Protein AF-A0AAX4HLP5-F1 (afdb_monomer_lite)

pLDDT: mean 73.57, std 20.37, range [36.94, 96.56]

Radius of gyration: 25.07 Å; chains: 1; bounding box: 62×24×60 Å

Structure (mmCIF, N/CA/C/O backbone):
data_AF-A0AAX4HLP5-F1
#
_entry.id   AF-A0AAX4HLP5-F1
#
loop_
_atom_site.group_PDB
_atom_site.id
_atom_site.type_symbol
_atom_site.label_atom_id
_atom_site.label_alt_id
_atom_site.label_comp_id
_atom_site.label_asym_id
_atom_site.label_entity_id
_atom_site.label_seq_id
_atom_site.pdbx_PDB_ins_code
_atom_site.Cartn_x
_atom_site.Cartn_y
_atom_site.Cartn_z
_atom_site.occupancy
_atom_site.B_iso_or_equiv
_atom_site.auth_seq_id
_atom_site.auth_comp_id
_atom_site.auth_asym_id
_atom_site.auth_atom_id
_atom_site.pdbx_PDB_model_num
ATOM 1 N N . MET A 1 1 ? 47.806 -3.186 -47.913 1.00 49.56 1 MET A N 1
ATOM 2 C CA . MET A 1 1 ? 46.454 -3.135 -48.520 1.00 49.56 1 MET A CA 1
ATOM 3 C C . MET A 1 1 ? 45.524 -4.251 -48.019 1.00 49.56 1 MET A C 1
ATOM 5 O O . MET A 1 1 ? 44.437 -4.400 -48.553 1.00 49.56 1 MET A O 1
ATOM 9 N N . GLU A 1 2 ? 45.879 -5.000 -46.969 1.00 50.31 2 GLU A N 1
ATOM 10 C CA . GLU A 1 2 ? 45.082 -6.157 -46.516 1.00 50.31 2 GLU A CA 1
ATOM 11 C C . GLU A 1 2 ? 44.069 -5.802 -45.410 1.00 50.31 2 GLU A C 1
ATOM 13 O O . GLU A 1 2 ? 42.948 -6.306 -45.410 1.00 50.31 2 GLU A O 1
ATOM 18 N N . HIS A 1 3 ? 44.390 -4.841 -44.534 1.00 48.69 3 HIS A N 1
ATOM 19 C CA . HIS A 1 3 ? 43.479 -4.397 -43.468 1.00 48.69 3 HIS A CA 1
ATOM 20 C C . HIS A 1 3 ? 42.231 -3.662 -43.982 1.00 48.69 3 HIS A C 1
ATOM 22 O O . HIS A 1 3 ? 41.146 -3.840 -43.434 1.00 48.69 3 HIS A O 1
ATOM 28 N N . LEU A 1 4 ? 42.354 -2.887 -45.066 1.00 49.41 4 LEU A N 1
ATOM 29 C CA . LEU A 1 4 ? 41.233 -2.143 -45.657 1.00 49.41 4 LEU A CA 1
ATOM 30 C C . LEU A 1 4 ? 40.139 -3.096 -46.172 1.00 49.41 4 LEU A C 1
ATOM 32 O O . LEU A 1 4 ? 38.951 -2.876 -45.950 1.00 49.41 4 LEU A O 1
ATOM 36 N N . VAL A 1 5 ? 40.550 -4.199 -46.804 1.00 58.91 5 VAL A N 1
ATOM 37 C CA . VAL A 1 5 ? 39.640 -5.209 -47.364 1.00 58.91 5 VAL A CA 1
ATOM 38 C C . VAL A 1 5 ? 38.917 -5.977 -46.253 1.00 58.91 5 VAL A C 1
ATOM 40 O O . VAL A 1 5 ? 37.745 -6.325 -46.398 1.00 58.91 5 VAL A O 1
ATOM 43 N N . MET A 1 6 ? 39.587 -6.209 -45.122 1.00 58.66 6 MET A N 1
ATOM 44 C CA . MET A 1 6 ? 39.014 -6.919 -43.978 1.00 58.66 6 MET A CA 1
ATOM 45 C C . MET A 1 6 ? 37.969 -6.071 -43.228 1.00 58.66 6 MET A C 1
ATOM 47 O O . MET A 1 6 ? 36.924 -6.596 -42.848 1.00 58.66 6 MET A O 1
ATOM 51 N N . VAL A 1 7 ? 38.190 -4.754 -43.107 1.00 59.66 7 VAL A N 1
ATOM 52 C CA . VAL A 1 7 ? 37.214 -3.805 -42.530 1.00 59.66 7 VAL A CA 1
ATOM 53 C C . VAL A 1 7 ? 35.962 -3.685 -43.405 1.00 59.66 7 VAL A C 1
ATOM 55 O O . VAL A 1 7 ? 34.849 -3.715 -42.887 1.00 59.66 7 VAL A O 1
ATOM 58 N N . ILE A 1 8 ? 36.119 -3.622 -44.732 1.00 60.00 8 ILE A N 1
ATOM 59 C CA . ILE A 1 8 ? 34.989 -3.514 -45.673 1.00 60.00 8 ILE A CA 1
ATOM 60 C C . ILE A 1 8 ? 34.108 -4.772 -45.641 1.00 60.00 8 ILE A C 1
ATOM 62 O O . ILE A 1 8 ? 32.883 -4.660 -45.662 1.00 60.00 8 ILE A O 1
ATOM 66 N N . LYS A 1 9 ? 34.703 -5.969 -45.528 1.00 57.88 9 LYS A N 1
ATOM 67 C CA . LYS A 1 9 ? 33.939 -7.221 -45.387 1.00 57.88 9 LYS A CA 1
ATOM 68 C C . LYS A 1 9 ? 33.141 -7.266 -44.081 1.00 57.88 9 LYS A C 1
ATOM 70 O O . LYS A 1 9 ? 31.986 -7.678 -44.104 1.00 57.88 9 LYS A O 1
ATOM 75 N N . LEU A 1 10 ? 33.720 -6.801 -42.971 1.00 56.28 10 LEU A N 1
ATOM 76 C CA . LEU A 1 10 ? 33.013 -6.702 -41.689 1.00 56.28 10 LEU A CA 1
ATOM 77 C C . LEU A 1 10 ? 31.863 -5.683 -41.739 1.00 56.28 10 LEU A C 1
ATOM 79 O O . LEU A 1 10 ? 30.780 -5.976 -41.237 1.00 56.28 10 LEU A O 1
ATOM 83 N N . LEU A 1 11 ? 32.057 -4.531 -42.395 1.00 56.94 11 LEU A N 1
ATOM 84 C CA . LEU A 1 11 ? 31.005 -3.519 -42.558 1.00 56.94 11 LEU A CA 1
ATOM 85 C C . LEU A 1 11 ? 29.847 -4.012 -43.438 1.00 56.94 11 LEU A C 1
ATOM 87 O O . LEU A 1 11 ? 28.689 -3.751 -43.129 1.00 56.94 11 LEU A O 1
ATOM 91 N N . ALA A 1 12 ? 30.146 -4.745 -44.515 1.00 58.62 12 ALA A N 1
ATOM 92 C CA . ALA A 1 12 ? 29.131 -5.283 -45.419 1.00 58.62 12 ALA A CA 1
ATOM 93 C C . ALA A 1 12 ? 28.267 -6.367 -44.750 1.00 58.62 12 ALA A C 1
ATOM 95 O O . ALA A 1 12 ? 27.061 -6.419 -44.980 1.00 58.62 12 ALA A O 1
ATOM 96 N N . VAL A 1 13 ? 28.860 -7.190 -43.878 1.00 59.19 13 VAL A N 1
ATOM 97 C CA . VAL A 1 13 ? 28.120 -8.182 -43.079 1.00 59.19 13 VAL A CA 1
ATOM 98 C C . VAL A 1 13 ? 27.249 -7.499 -42.018 1.00 59.19 13 VAL A C 1
ATOM 100 O O . VAL A 1 13 ? 26.121 -7.932 -41.795 1.00 59.19 13 VAL A O 1
ATOM 103 N N . LEU A 1 14 ? 27.715 -6.395 -41.421 1.00 51.62 14 LEU A N 1
ATOM 104 C CA . LEU A 1 14 ? 26.918 -5.608 -40.474 1.00 51.62 14 LEU A CA 1
ATOM 105 C C . LEU A 1 14 ? 25.737 -4.895 -41.162 1.00 51.62 14 LEU A C 1
ATOM 107 O O . LEU A 1 14 ? 24.644 -4.855 -40.608 1.00 51.62 14 LEU A O 1
ATOM 111 N N . LEU A 1 15 ? 25.934 -4.383 -42.384 1.00 53.62 15 LEU A N 1
ATOM 112 C CA . LEU A 1 15 ? 24.897 -3.706 -43.178 1.00 53.62 1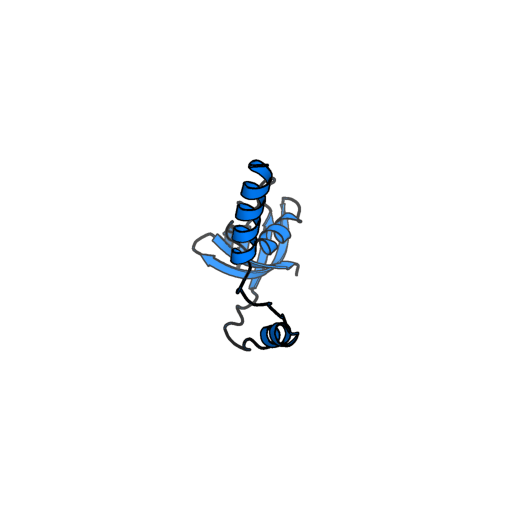5 LEU A CA 1
ATOM 113 C C . LEU A 1 15 ? 23.815 -4.664 -43.700 1.00 53.62 15 LEU A C 1
ATOM 115 O O . LEU A 1 15 ? 22.656 -4.271 -43.807 1.00 53.62 15 LEU A O 1
ATOM 119 N N . LEU A 1 16 ? 24.157 -5.928 -43.970 1.00 53.94 16 LEU A N 1
ATOM 120 C CA . LEU A 1 16 ? 23.186 -6.955 -44.368 1.00 53.94 16 LEU A CA 1
ATOM 121 C C . LEU A 1 16 ? 22.322 -7.461 -43.199 1.00 53.94 16 LEU A C 1
ATOM 123 O O . LEU A 1 16 ? 21.259 -8.025 -43.440 1.00 53.94 16 LEU A O 1
ATOM 127 N N . ALA A 1 17 ? 22.730 -7.225 -41.947 1.00 51.03 17 ALA A N 1
ATOM 128 C CA . ALA A 1 17 ? 21.953 -7.583 -40.757 1.00 51.03 17 ALA A CA 1
ATOM 129 C C . ALA A 1 17 ? 20.898 -6.528 -40.358 1.00 51.03 17 ALA A C 1
ATOM 131 O O . ALA A 1 17 ? 20.109 -6.774 -39.450 1.00 51.03 17 ALA A O 1
ATOM 132 N N . VAL A 1 18 ? 20.861 -5.366 -41.026 1.00 54.78 18 VAL A N 1
ATOM 133 C CA . VAL A 1 18 ? 19.887 -4.283 -40.759 1.00 54.78 18 VAL A CA 1
ATOM 134 C C . VAL A 1 18 ? 18.703 -4.300 -41.740 1.00 54.78 18 VAL A C 1
ATOM 136 O O . VAL A 1 18 ? 17.831 -3.434 -41.695 1.00 54.78 18 VAL A O 1
ATOM 139 N N . GLY A 1 19 ? 18.655 -5.286 -42.641 1.00 50.47 19 GLY A N 1
ATOM 140 C CA . GLY A 1 19 ? 17.555 -5.478 -43.580 1.00 50.47 19 GLY A CA 1
ATOM 141 C C . GLY A 1 19 ? 16.447 -6.352 -42.994 1.00 50.47 19 GLY A C 1
ATOM 142 O O . GLY A 1 19 ? 16.685 -7.507 -42.664 1.00 50.47 19 GLY A O 1
ATOM 143 N N . CYS A 1 20 ? 15.228 -5.810 -42.970 1.00 57.84 20 CYS A N 1
ATOM 144 C CA . CYS A 1 20 ? 13.962 -6.448 -42.581 1.00 57.84 20 CYS A CA 1
ATOM 145 C C . CYS A 1 20 ? 13.694 -6.580 -41.076 1.00 57.84 20 CYS A C 1
ATOM 147 O O . CYS A 1 20 ? 13.766 -7.650 -40.479 1.00 57.84 20 CYS A O 1
ATOM 149 N N . GLY A 1 21 ? 13.225 -5.478 -40.496 1.00 44.56 21 GLY A N 1
ATOM 150 C CA . GLY A 1 21 ? 12.543 -5.483 -39.209 1.00 44.56 21 GLY A CA 1
ATOM 151 C C . GLY A 1 21 ? 11.675 -4.248 -39.027 1.00 44.56 21 GLY A C 1
ATOM 152 O O . GLY A 1 21 ? 11.862 -3.541 -38.052 1.00 44.56 21 GLY A O 1
ATOM 153 N N . SER A 1 22 ? 10.788 -3.998 -39.996 1.00 46.31 22 SER A N 1
ATOM 154 C CA . SER A 1 22 ? 9.610 -3.121 -39.926 1.00 46.31 22 SER A CA 1
ATOM 155 C C . SER A 1 22 ? 9.841 -1.706 -39.388 1.00 46.31 22 SER A C 1
ATOM 157 O O . SER A 1 22 ? 9.983 -1.490 -38.187 1.00 46.31 22 SER A O 1
ATOM 159 N N . GLU A 1 23 ? 9.743 -0.706 -40.264 1.00 48.28 23 GLU A N 1
ATOM 160 C CA . GLU A 1 23 ? 9.427 0.654 -39.832 1.00 48.28 23 GLU A CA 1
ATOM 161 C C . GLU A 1 23 ? 8.141 0.594 -38.995 1.00 48.28 23 GLU A C 1
ATOM 163 O O . GLU A 1 23 ? 7.043 0.411 -39.524 1.00 48.28 23 GLU A O 1
ATOM 168 N N . ALA A 1 24 ? 8.265 0.696 -37.671 1.00 47.41 24 ALA A N 1
ATOM 169 C CA . ALA A 1 24 ? 7.131 0.910 -36.791 1.00 47.41 24 ALA A CA 1
ATOM 170 C C . ALA A 1 24 ? 6.671 2.353 -37.005 1.00 47.41 24 ALA A C 1
ATOM 172 O O . ALA A 1 24 ? 6.964 3.257 -36.224 1.00 47.41 24 ALA A O 1
ATOM 173 N N . ASN A 1 25 ? 5.969 2.565 -38.116 1.00 43.34 25 ASN A N 1
ATOM 174 C CA . ASN A 1 25 ? 5.109 3.708 -38.313 1.00 43.34 25 ASN A CA 1
ATOM 175 C C . ASN A 1 25 ? 4.019 3.599 -37.242 1.00 43.34 25 ASN A C 1
ATOM 177 O O . ASN A 1 25 ? 2.987 2.957 -37.441 1.00 43.34 25 ASN A O 1
ATOM 181 N N . LEU A 1 26 ? 4.288 4.169 -36.066 1.00 46.41 26 LEU A N 1
ATOM 182 C CA . LEU A 1 26 ? 3.284 4.459 -35.051 1.00 46.41 26 LEU A CA 1
ATOM 183 C C . LEU A 1 26 ? 2.380 5.554 -35.627 1.00 46.41 26 LEU A C 1
ATOM 185 O O . LEU A 1 26 ? 2.416 6.708 -35.210 1.00 46.41 26 LEU A O 1
ATOM 189 N N . SER A 1 27 ? 1.594 5.187 -36.642 1.00 44.81 27 SER A N 1
ATOM 190 C CA . SER A 1 27 ? 0.473 5.981 -37.110 1.00 44.81 27 SER A CA 1
ATOM 191 C C . SER A 1 27 ? -0.390 6.284 -35.893 1.00 44.81 27 SER A C 1
ATOM 193 O O . SER A 1 27 ? -0.662 5.390 -35.088 1.00 44.81 27 SER A O 1
ATOM 195 N N . ASN A 1 28 ? -0.823 7.541 -35.772 1.00 47.59 28 ASN A N 1
ATOM 196 C CA . ASN A 1 28 ? -1.685 8.054 -34.700 1.00 47.59 28 ASN A CA 1
ATOM 197 C C . ASN A 1 28 ? -2.856 7.121 -34.345 1.00 47.59 28 ASN A C 1
ATOM 199 O O . ASN A 1 28 ? -3.289 7.088 -33.201 1.00 47.59 28 ASN A O 1
ATOM 203 N N . SER A 1 29 ? -3.292 6.273 -35.273 1.00 47.62 29 SER A N 1
ATOM 204 C CA . SER A 1 29 ? -4.313 5.248 -35.073 1.00 47.62 29 SER A CA 1
ATOM 205 C C . SER A 1 29 ? -3.968 4.168 -34.028 1.00 47.62 29 SER A C 1
ATOM 207 O O . SER A 1 29 ? -4.884 3.633 -33.410 1.00 47.62 29 SER A O 1
ATOM 209 N N . ALA A 1 30 ? -2.689 3.848 -33.782 1.00 49.75 30 ALA A N 1
ATOM 210 C CA . ALA A 1 30 ? -2.283 2.905 -32.726 1.00 49.75 30 ALA A CA 1
ATOM 211 C C . ALA A 1 30 ? -2.344 3.543 -31.323 1.00 49.75 30 ALA A C 1
ATOM 213 O O . ALA A 1 30 ? -2.715 2.883 -30.351 1.00 49.75 30 ALA A O 1
ATOM 214 N N . LEU A 1 31 ? -2.057 4.847 -31.229 1.00 47.88 31 LEU A N 1
ATOM 215 C CA . LEU A 1 31 ? -2.286 5.640 -30.016 1.00 47.88 31 LEU A CA 1
ATOM 216 C C . LEU A 1 31 ? -3.790 5.863 -29.775 1.00 47.88 31 LEU A C 1
ATOM 218 O O . LEU A 1 31 ? -4.245 5.792 -28.636 1.00 47.88 31 LEU A O 1
ATOM 222 N N . GLU A 1 32 ? -4.585 6.029 -30.835 1.00 46.34 32 GLU A N 1
ATOM 223 C CA . GLU A 1 32 ? -6.046 6.159 -30.740 1.00 46.34 32 GLU A CA 1
ATOM 224 C C . GLU A 1 32 ? -6.760 4.826 -30.436 1.00 46.34 32 GLU A C 1
ATOM 226 O O . GLU A 1 32 ? -7.795 4.819 -29.772 1.00 46.34 32 GLU A O 1
ATOM 231 N N . GLN A 1 33 ? -6.214 3.671 -30.836 1.00 42.28 33 GLN A N 1
ATOM 232 C CA . GLN A 1 33 ? -6.770 2.360 -30.459 1.00 42.28 33 GLN A CA 1
ATOM 233 C C . GLN A 1 33 ? -6.454 1.957 -29.011 1.00 42.28 33 GLN A C 1
ATOM 235 O O . GLN A 1 33 ? -7.249 1.244 -28.396 1.00 42.28 33 GLN A O 1
ATOM 240 N N . SER A 1 34 ? -5.374 2.474 -28.414 1.00 46.84 34 SER A N 1
ATOM 241 C CA . SER A 1 34 ? -5.131 2.350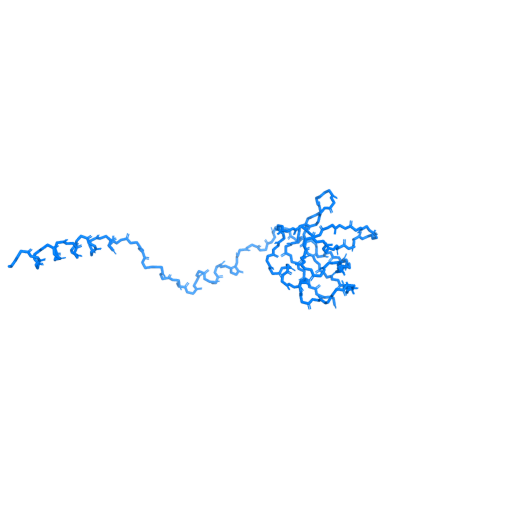 -26.969 1.00 46.84 34 SER A CA 1
ATOM 242 C C . SER A 1 34 ? -6.193 3.075 -26.131 1.00 46.84 34 SER A C 1
ATOM 244 O O . SER A 1 34 ? -6.392 2.701 -24.976 1.00 46.84 34 SER A O 1
ATOM 246 N N . SER A 1 35 ? -6.902 4.063 -26.689 1.00 42.56 35 SER A N 1
ATOM 247 C CA . SER A 1 35 ? -8.010 4.738 -26.000 1.00 42.56 35 SER A CA 1
ATOM 248 C C . SER A 1 35 ? -9.337 3.965 -26.087 1.00 42.56 35 SER A C 1
ATOM 250 O O . SER A 1 35 ? -10.324 4.390 -25.489 1.00 42.56 35 SER A O 1
ATOM 252 N N . LYS A 1 36 ? -9.384 2.858 -26.844 1.00 48.78 36 LYS A N 1
ATOM 253 C CA . LYS A 1 36 ? -10.582 2.029 -27.076 1.00 48.78 36 LYS A CA 1
ATOM 254 C C . LYS A 1 36 ? -10.374 0.555 -26.720 1.00 48.78 36 LYS A C 1
ATOM 256 O O . LYS A 1 36 ? -11.102 -0.313 -27.198 1.00 48.78 36 LYS A O 1
ATOM 261 N N . LEU A 1 37 ? -9.427 0.257 -25.832 1.00 49.75 37 LEU A N 1
ATOM 262 C CA . LEU A 1 37 ? -9.408 -1.020 -25.124 1.00 49.75 37 LEU A CA 1
ATOM 263 C C . LEU A 1 37 ? -10.433 -0.977 -23.988 1.00 49.75 37 LEU A C 1
ATOM 265 O O . LEU A 1 37 ? -10.121 -0.630 -22.857 1.00 49.75 37 LEU A O 1
ATOM 269 N N . SER A 1 38 ? -11.655 -1.352 -24.362 1.00 44.16 38 SER A N 1
ATOM 270 C CA . SER A 1 38 ? -12.699 -1.939 -23.522 1.00 44.16 38 SER A CA 1
ATOM 271 C C . SER A 1 38 ? -12.998 -1.220 -22.208 1.00 44.16 38 SER A C 1
ATOM 273 O O . SER A 1 38 ? -12.430 -1.511 -21.153 1.00 44.16 38 SER A O 1
ATOM 275 N N . ASP A 1 39 ? -14.045 -0.398 -22.260 1.00 50.28 39 ASP A N 1
ATOM 276 C CA . ASP A 1 39 ? -15.019 -0.385 -21.180 1.00 50.28 39 ASP A CA 1
ATOM 277 C C . ASP A 1 39 ? -15.269 -1.826 -20.704 1.00 50.28 39 ASP A C 1
ATOM 279 O O . ASP A 1 39 ? -15.687 -2.695 -21.471 1.00 50.28 39 ASP A O 1
ATOM 283 N N . ASN A 1 40 ? -15.037 -2.027 -19.407 1.00 48.00 40 ASN A N 1
ATOM 284 C CA . ASN A 1 40 ? -15.512 -3.142 -18.597 1.00 48.00 40 ASN A CA 1
ATOM 285 C C . ASN A 1 40 ? -14.630 -4.407 -18.494 1.00 48.00 40 ASN A C 1
ATOM 287 O O . ASN A 1 40 ? -14.976 -5.486 -18.969 1.00 48.00 40 ASN A O 1
ATOM 291 N N . SER A 1 41 ? -13.581 -4.337 -17.668 1.00 39.38 41 SER A N 1
ATOM 292 C CA . SER A 1 41 ? -13.262 -5.468 -16.783 1.00 39.38 41 SER A CA 1
ATOM 293 C C . SER A 1 41 ? -12.671 -4.984 -15.458 1.00 39.38 41 SER A C 1
ATOM 295 O O . SER A 1 41 ? -11.490 -4.653 -15.345 1.00 39.38 41 SER A O 1
ATOM 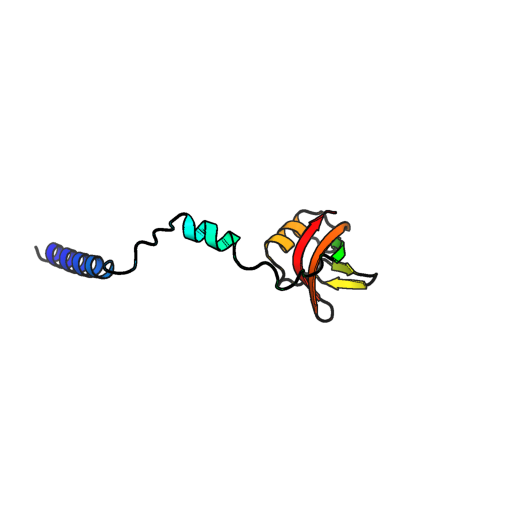297 N N . SER A 1 42 ? -13.528 -4.974 -14.438 1.00 36.94 42 SER A N 1
ATOM 298 C CA . SER A 1 42 ? -13.302 -4.518 -13.066 1.00 36.94 42 SER A CA 1
ATOM 299 C C . SER A 1 42 ? -13.126 -3.005 -12.925 1.00 36.94 42 SER A C 1
ATOM 301 O O . SER A 1 42 ? -12.029 -2.449 -12.996 1.00 36.94 42 SER A O 1
ATOM 303 N N . ILE A 1 43 ? -14.210 -2.334 -12.538 1.00 42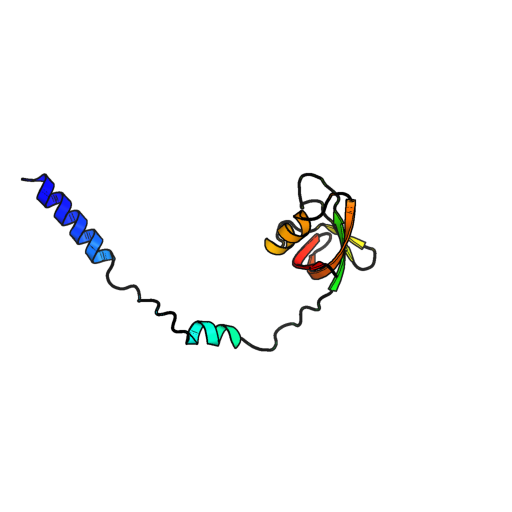.56 43 ILE A N 1
ATOM 304 C CA . ILE A 1 43 ? -14.071 -1.282 -11.533 1.00 42.56 43 ILE A CA 1
ATOM 305 C C . ILE A 1 43 ? -13.430 -1.989 -10.328 1.00 42.56 43 ILE A C 1
ATOM 307 O O . ILE A 1 43 ? -14.133 -2.542 -9.487 1.00 42.56 43 ILE A O 1
ATOM 311 N N . LYS A 1 44 ? -12.093 -2.097 -10.269 1.00 53.06 44 LYS A N 1
ATOM 312 C CA . LYS A 1 44 ? -11.439 -2.429 -9.001 1.00 53.06 44 LYS A CA 1
ATOM 313 C C . LYS A 1 44 ? -11.785 -1.244 -8.120 1.00 53.06 44 LYS A C 1
ATOM 315 O O . LYS A 1 44 ? -11.275 -0.150 -8.362 1.00 53.06 44 LYS A O 1
ATOM 320 N N . ALA A 1 45 ? -12.755 -1.445 -7.234 1.00 61.88 45 ALA A N 1
ATOM 321 C CA . ALA A 1 45 ? -13.316 -0.385 -6.425 1.00 61.88 45 ALA A CA 1
ATOM 322 C C . ALA A 1 45 ? -12.171 0.369 -5.750 1.00 61.88 45 ALA A C 1
ATOM 324 O O . ALA A 1 45 ? -11.290 -0.237 -5.137 1.00 61.88 45 ALA A O 1
ATOM 325 N N . THR A 1 46 ? -12.153 1.685 -5.934 1.00 81.81 46 THR A N 1
ATOM 326 C CA . THR A 1 46 ? -11.233 2.543 -5.200 1.00 81.81 46 THR A CA 1
ATOM 327 C C . THR A 1 46 ? -11.626 2.466 -3.731 1.00 81.81 46 THR A C 1
ATOM 329 O O . THR A 1 46 ? -12.730 2.864 -3.362 1.00 81.81 46 THR A O 1
ATOM 332 N N . SER A 1 47 ? -10.727 1.940 -2.910 1.00 91.12 47 SER A N 1
ATOM 333 C CA . SER A 1 47 ? -10.911 1.788 -1.470 1.00 91.12 47 SER A CA 1
ATOM 334 C C . SER A 1 47 ? -10.319 2.976 -0.720 1.00 91.12 47 SER A C 1
ATOM 336 O O . SER A 1 47 ? -9.487 3.720 -1.246 1.00 91.12 47 SER A O 1
ATOM 338 N N . ILE A 1 48 ? -10.752 3.155 0.526 1.00 92.62 48 ILE A N 1
ATOM 339 C CA . ILE A 1 48 ? -10.278 4.208 1.427 1.00 92.62 48 ILE A CA 1
ATOM 340 C C . ILE A 1 48 ? -9.474 3.570 2.556 1.00 92.62 48 ILE A C 1
ATOM 342 O O . ILE A 1 48 ? -9.851 2.521 3.076 1.00 92.62 48 ILE A O 1
ATOM 346 N N . GLY A 1 49 ? -8.370 4.207 2.932 1.00 94.62 49 GLY A N 1
ATOM 347 C CA . GLY A 1 49 ? -7.568 3.818 4.084 1.00 94.62 49 GLY A CA 1
ATOM 348 C C . GLY A 1 49 ? -6.689 4.963 4.564 1.00 94.62 49 GLY A C 1
ATOM 349 O O . GLY A 1 49 ? -6.726 6.062 4.007 1.00 94.62 49 GLY A O 1
ATOM 350 N N . THR A 1 50 ? -5.871 4.687 5.573 1.00 96.56 50 THR A N 1
ATOM 351 C CA . THR A 1 50 ? -4.887 5.641 6.097 1.00 96.56 50 THR A CA 1
ATOM 352 C C . THR A 1 50 ? -3.494 5.055 5.951 1.00 96.56 50 THR A C 1
ATOM 354 O O . THR A 1 50 ? -3.191 4.014 6.531 1.00 96.56 50 THR A O 1
ATOM 357 N N . LEU A 1 51 ? -2.639 5.706 5.165 1.00 94.94 51 LEU A N 1
ATOM 358 C CA . LEU A 1 51 ? -1.217 5.388 5.101 1.00 94.94 51 LEU A CA 1
ATOM 359 C C . LEU A 1 51 ? -0.560 5.827 6.410 1.00 94.94 51 LEU A C 1
ATOM 361 O O . LEU A 1 51 ? -0.692 6.982 6.801 1.00 94.94 51 LEU A O 1
ATOM 365 N N . VAL A 1 52 ? 0.181 4.927 7.044 1.00 94.25 52 VAL A N 1
ATOM 366 C CA . VAL A 1 52 ? 0.951 5.174 8.263 1.00 94.25 52 VAL A CA 1
ATOM 367 C C . VAL A 1 52 ? 2.426 4.936 7.952 1.00 94.25 52 VAL A C 1
ATOM 369 O O . VAL A 1 52 ? 2.853 3.798 7.738 1.00 94.25 52 VAL A O 1
ATOM 372 N N . ARG A 1 53 ? 3.213 6.017 7.918 1.00 91.12 53 ARG A N 1
ATOM 373 C CA . ARG A 1 53 ? 4.662 5.957 7.678 1.00 91.12 53 ARG A CA 1
ATOM 374 C C . ARG A 1 53 ? 5.387 5.569 8.961 1.00 91.12 53 ARG A C 1
ATOM 376 O O . ARG A 1 53 ? 5.377 6.341 9.918 1.00 91.12 53 ARG A O 1
ATOM 383 N N . GLN A 1 54 ? 6.030 4.404 8.995 1.00 82.06 54 GLN A N 1
ATOM 384 C CA . GLN A 1 54 ? 6.609 3.875 10.242 1.00 82.06 54 GLN A CA 1
ATOM 385 C C . GLN A 1 54 ? 8.139 3.826 10.276 1.00 82.06 54 GLN A C 1
ATOM 387 O O . GLN A 1 54 ? 8.691 3.762 11.372 1.00 82.06 54 GLN A O 1
ATOM 392 N N . ASN A 1 55 ? 8.849 3.865 9.137 1.00 68.31 55 ASN A N 1
ATOM 393 C CA . ASN A 1 55 ? 10.307 3.680 9.152 1.00 68.31 55 ASN A CA 1
ATOM 394 C C . ASN A 1 55 ? 11.085 4.593 8.185 1.00 68.31 55 ASN A C 1
ATOM 396 O O . ASN A 1 55 ? 10.736 4.739 7.014 1.00 68.31 55 ASN A O 1
ATOM 400 N N . GLY A 1 56 ? 12.167 5.182 8.707 1.00 55.25 56 GLY A N 1
ATOM 401 C CA . GLY A 1 56 ? 12.982 6.261 8.132 1.00 55.25 56 GLY A CA 1
ATOM 402 C C . GLY A 1 56 ? 13.748 5.973 6.870 1.00 55.25 56 GLY A C 1
ATOM 403 O O . GLY A 1 56 ? 14.157 6.905 6.185 1.00 55.25 56 GLY A O 1
ATOM 404 N N . THR A 1 57 ? 13.940 4.704 6.556 1.00 56.03 57 THR A N 1
ATOM 405 C CA . THR A 1 57 ? 14.895 4.310 5.522 1.00 56.03 57 THR A CA 1
ATOM 406 C C . THR A 1 57 ? 14.297 3.389 4.473 1.00 56.03 57 THR A C 1
ATOM 408 O O . THR A 1 57 ? 14.944 3.135 3.461 1.00 56.03 57 THR A O 1
ATOM 411 N N . SER A 1 58 ? 13.070 2.887 4.657 1.00 59.94 58 SER A N 1
ATOM 412 C CA . SER A 1 58 ? 12.466 1.994 3.672 1.00 59.94 58 SER A CA 1
ATOM 413 C C . SER A 1 58 ? 10.946 1.932 3.761 1.00 59.94 58 SER A C 1
ATOM 415 O O . SER A 1 58 ? 10.387 1.651 4.822 1.00 59.94 58 SER A O 1
ATOM 417 N N . VAL A 1 59 ? 10.307 2.054 2.594 1.00 64.50 59 VAL A N 1
ATOM 418 C CA . VAL A 1 59 ? 8.873 1.795 2.378 1.00 64.50 59 VAL A CA 1
ATOM 419 C C . VAL A 1 59 ? 8.434 0.379 2.777 1.00 64.50 59 VAL A C 1
ATOM 421 O O . VAL A 1 59 ? 7.249 0.131 2.965 1.00 64.50 59 VAL A O 1
ATOM 424 N N . LYS A 1 60 ? 9.390 -0.542 2.993 1.00 63.06 60 LYS A N 1
ATOM 425 C CA . LYS A 1 60 ? 9.191 -1.936 3.436 1.00 63.06 60 LYS A CA 1
ATOM 426 C C . LYS A 1 60 ? 8.362 -2.091 4.720 1.00 63.06 60 LYS A C 1
ATOM 428 O O . LYS A 1 60 ? 7.861 -3.179 4.991 1.00 63.06 60 LYS A O 1
ATOM 433 N N . TYR A 1 61 ? 8.266 -1.041 5.532 1.00 66.94 61 TYR A N 1
ATOM 434 C CA . TYR A 1 61 ? 7.577 -1.081 6.824 1.00 66.94 61 TYR A CA 1
ATOM 435 C C . TYR A 1 61 ? 6.391 -0.131 6.907 1.00 66.94 61 TYR A C 1
ATOM 437 O O . TYR A 1 61 ? 5.754 -0.065 7.956 1.00 66.94 61 TYR A O 1
ATOM 445 N N . ASP A 1 62 ? 6.098 0.602 5.835 1.00 86.62 62 ASP A N 1
ATOM 446 C CA . ASP A 1 62 ? 4.916 1.447 5.812 1.00 86.62 62 ASP A CA 1
ATOM 447 C C . ASP A 1 62 ? 3.669 0.571 5.832 1.00 86.62 62 ASP A C 1
ATOM 449 O O . ASP A 1 62 ? 3.647 -0.546 5.303 1.00 86.62 62 ASP A O 1
ATOM 453 N N . GLN A 1 63 ? 2.636 1.062 6.502 1.00 93.50 63 GLN A N 1
ATOM 454 C CA . GLN A 1 63 ? 1.408 0.316 6.715 1.00 93.50 63 GLN A CA 1
ATOM 455 C C . GLN A 1 63 ? 0.231 1.074 6.128 1.00 93.50 63 GLN A C 1
ATOM 457 O O . GLN A 1 63 ? 0.204 2.301 6.117 1.00 93.50 63 GLN A O 1
ATOM 462 N N . LEU A 1 64 ? -0.762 0.336 5.657 1.00 94.06 64 LEU A N 1
ATOM 463 C CA . LEU A 1 64 ? -2.055 0.872 5.282 1.00 94.06 64 LEU A CA 1
ATOM 464 C C . LEU A 1 64 ? -3.086 0.367 6.283 1.00 94.06 64 LEU A C 1
ATOM 466 O O . LEU A 1 64 ? -3.283 -0.841 6.431 1.00 94.06 64 LEU A O 1
ATOM 470 N N . GLN A 1 65 ? -3.733 1.296 6.978 1.00 95.44 65 GLN A N 1
ATOM 471 C CA . GLN A 1 65 ? -4.856 0.989 7.843 1.00 95.44 65 GLN A CA 1
ATOM 472 C C . GLN A 1 65 ? -6.134 0.894 7.006 1.00 95.44 65 GLN A C 1
ATOM 474 O O . GLN A 1 65 ? -6.547 1.873 6.382 1.00 95.44 65 GLN A O 1
ATOM 479 N N . ILE A 1 66 ? -6.758 -0.282 7.004 1.00 92.69 66 ILE A N 1
ATOM 480 C CA . ILE A 1 66 ? -7.986 -0.597 6.267 1.00 92.69 66 ILE A CA 1
ATOM 481 C C . ILE A 1 66 ? -8.981 -1.165 7.277 1.00 92.69 66 ILE A C 1
ATOM 483 O O . ILE A 1 66 ? -8.685 -2.160 7.937 1.00 92.69 66 ILE A O 1
ATOM 487 N N . ASN A 1 67 ? -10.151 -0.535 7.427 1.00 89.19 67 ASN A N 1
ATOM 488 C CA . ASN A 1 67 ? -11.189 -0.957 8.383 1.00 89.19 67 ASN A CA 1
ATOM 489 C C . ASN A 1 67 ? -10.646 -1.200 9.811 1.00 89.19 67 ASN A C 1
ATOM 491 O O . ASN A 1 67 ? -11.028 -2.155 10.482 1.00 89.19 67 ASN A O 1
ATOM 495 N N . GLY A 1 68 ? -9.704 -0.362 10.259 1.00 88.56 68 GLY A N 1
ATOM 496 C CA . GLY A 1 68 ? -9.081 -0.456 11.584 1.00 88.56 68 GLY A CA 1
ATOM 497 C C . GLY A 1 68 ? -7.912 -1.442 11.701 1.00 88.56 68 GLY A C 1
ATOM 498 O O . GLY A 1 68 ? -7.194 -1.390 12.696 1.00 88.56 68 GLY A O 1
ATOM 499 N N . GLN A 1 69 ? -7.659 -2.281 10.694 1.00 93.44 69 GLN A N 1
ATOM 500 C CA . GLN A 1 69 ? -6.550 -3.240 10.679 1.00 93.44 69 GLN A CA 1
ATOM 501 C C . GLN A 1 69 ? -5.349 -2.709 9.896 1.00 93.44 69 GLN A C 1
ATOM 503 O O . GLN A 1 69 ? -5.518 -2.025 8.889 1.00 93.44 69 GLN A O 1
ATOM 508 N N . LEU A 1 70 ? -4.138 -3.039 10.348 1.00 93.12 70 LEU A N 1
ATOM 509 C CA . LEU A 1 70 ? -2.887 -2.602 9.727 1.00 93.12 70 LEU A CA 1
ATOM 510 C C . LEU A 1 70 ? -2.328 -3.685 8.805 1.00 93.12 70 LEU A C 1
ATOM 512 O O . LEU A 1 70 ? -2.076 -4.810 9.233 1.00 93.12 70 LEU A O 1
ATOM 516 N N . TYR A 1 71 ? -2.087 -3.304 7.555 1.00 93.31 71 TYR A N 1
ATOM 517 C CA . TYR A 1 71 ? -1.488 -4.151 6.529 1.00 93.31 71 TYR A CA 1
ATOM 518 C C . TYR A 1 71 ? -0.161 -3.556 6.092 1.00 93.31 71 TYR A C 1
ATOM 520 O O . TYR A 1 71 ? -0.081 -2.358 5.834 1.00 93.31 71 TYR A O 1
ATOM 528 N N . LYS A 1 72 ? 0.886 -4.370 5.976 1.00 93.56 72 LYS A N 1
ATOM 529 C CA . LYS A 1 72 ? 2.180 -3.900 5.465 1.00 93.56 72 LYS A CA 1
ATOM 530 C C . LYS A 1 72 ? 2.065 -3.603 3.978 1.00 93.56 72 LYS A C 1
ATOM 532 O O . LYS A 1 72 ? 1.500 -4.398 3.232 1.00 93.56 72 LYS A O 1
ATOM 537 N N . VAL A 1 73 ? 2.613 -2.486 3.525 1.00 93.12 73 VAL A N 1
ATOM 538 C CA . VAL A 1 73 ? 2.705 -2.212 2.093 1.00 93.12 73 VAL A CA 1
ATOM 539 C C . VAL A 1 73 ? 3.743 -3.156 1.492 1.00 93.12 73 VAL A C 1
ATOM 541 O O . VAL A 1 73 ? 4.905 -3.165 1.893 1.00 93.12 73 VAL A O 1
ATOM 544 N N . SER A 1 74 ? 3.314 -3.973 0.532 1.00 91.88 74 SER A N 1
ATOM 545 C CA . SER A 1 74 ? 4.198 -4.918 -0.142 1.00 91.88 74 SER A CA 1
ATOM 546 C C . SER A 1 74 ? 5.205 -4.168 -1.010 1.00 91.88 74 SER A C 1
ATOM 548 O O . SER A 1 74 ? 4.834 -3.260 -1.760 1.00 91.88 74 SER A O 1
ATOM 550 N N . LEU A 1 75 ? 6.469 -4.596 -0.982 1.00 89.62 75 LEU A N 1
ATOM 551 C CA . LEU A 1 75 ? 7.516 -4.069 -1.867 1.00 89.62 75 LEU A CA 1
ATOM 552 C C . LEU A 1 75 ? 7.258 -4.363 -3.349 1.00 89.62 75 LEU A C 1
ATOM 554 O O . LEU A 1 75 ? 7.847 -3.719 -4.209 1.00 89.62 75 LEU A O 1
ATOM 558 N N . SER A 1 76 ? 6.376 -5.316 -3.651 1.00 91.75 76 SER A N 1
ATOM 559 C CA . SER A 1 76 ? 5.944 -5.616 -5.017 1.00 91.75 76 SER A CA 1
ATOM 560 C C . SER A 1 76 ? 4.868 -4.658 -5.540 1.00 91.75 76 SER A C 1
ATOM 562 O O . SER A 1 76 ? 4.392 -4.840 -6.660 1.00 91.75 76 SER A O 1
ATOM 564 N N . SER A 1 77 ? 4.451 -3.667 -4.743 1.00 91.56 77 SER A N 1
ATOM 565 C CA . SER A 1 77 ? 3.515 -2.626 -5.178 1.00 91.56 77 SER A CA 1
ATOM 566 C C . SER A 1 77 ? 4.071 -1.841 -6.366 1.00 91.56 77 SER A C 1
ATOM 568 O O . SER A 1 77 ? 5.277 -1.830 -6.617 1.00 91.56 77 SER A O 1
ATOM 570 N N . SER A 1 78 ? 3.196 -1.158 -7.104 1.00 93.00 78 SER A N 1
ATOM 571 C CA . SER A 1 78 ? 3.620 -0.355 -8.248 1.00 93.00 78 SER A CA 1
ATOM 572 C C . SER A 1 78 ? 4.634 0.711 -7.827 1.00 93.00 78 SER A C 1
ATOM 574 O O . SER A 1 78 ? 4.500 1.336 -6.772 1.00 93.00 78 SER A O 1
ATOM 576 N N . ILE A 1 79 ? 5.634 0.940 -8.682 1.00 90.62 79 ILE A N 1
ATOM 577 C CA . ILE A 1 79 ? 6.712 1.910 -8.435 1.00 90.62 79 ILE A CA 1
ATOM 578 C C . ILE A 1 79 ? 6.126 3.288 -8.104 1.00 90.62 79 ILE A C 1
ATOM 580 O O . ILE A 1 79 ? 6.492 3.878 -7.094 1.00 90.62 79 ILE A O 1
ATOM 584 N N . LEU A 1 80 ? 5.124 3.737 -8.868 1.00 90.50 80 LEU A N 1
ATOM 585 C CA . LEU A 1 80 ? 4.432 5.009 -8.633 1.00 90.50 80 LEU A CA 1
ATOM 586 C C . LEU A 1 80 ? 3.779 5.089 -7.245 1.00 90.50 80 LEU A C 1
ATOM 588 O O . LEU A 1 80 ? 3.782 6.151 -6.624 1.00 90.50 80 LEU A O 1
ATOM 592 N N . SER A 1 81 ? 3.233 3.979 -6.736 1.00 92.12 81 SER A N 1
ATOM 593 C CA . SER A 1 81 ? 2.644 3.953 -5.394 1.00 92.12 81 SER A CA 1
ATOM 594 C C . SER A 1 81 ? 3.706 4.058 -4.307 1.00 92.12 81 SER A C 1
ATOM 596 O O . SER A 1 81 ? 3.525 4.794 -3.339 1.00 92.12 81 SER A O 1
ATOM 598 N N . LEU A 1 82 ? 4.829 3.358 -4.473 1.00 90.94 82 LEU A N 1
ATOM 599 C CA . LEU A 1 82 ? 5.952 3.425 -3.538 1.00 90.94 82 LEU A CA 1
ATOM 600 C C . LEU A 1 82 ? 6.594 4.822 -3.531 1.00 90.94 82 LEU A C 1
ATOM 602 O O . LEU A 1 82 ? 6.881 5.360 -2.463 1.00 90.94 82 LEU A O 1
ATOM 606 N N . GLU A 1 83 ? 6.752 5.445 -4.701 1.00 90.31 83 GLU A N 1
ATOM 607 C CA . GLU A 1 83 ? 7.235 6.823 -4.834 1.00 90.31 83 GLU A CA 1
ATOM 608 C C . GLU A 1 83 ? 6.273 7.838 -4.213 1.00 90.31 83 GLU A C 1
ATOM 610 O O . GLU A 1 83 ? 6.712 8.768 -3.538 1.00 90.31 83 GLU A O 1
ATOM 615 N N . PHE A 1 84 ? 4.960 7.672 -4.412 1.00 91.44 84 PHE A N 1
ATOM 616 C CA . PHE A 1 84 ? 3.953 8.500 -3.748 1.00 91.44 84 PHE A CA 1
ATOM 617 C C . PHE A 1 84 ? 4.097 8.421 -2.228 1.00 91.44 84 PHE A C 1
ATOM 619 O O . PHE A 1 84 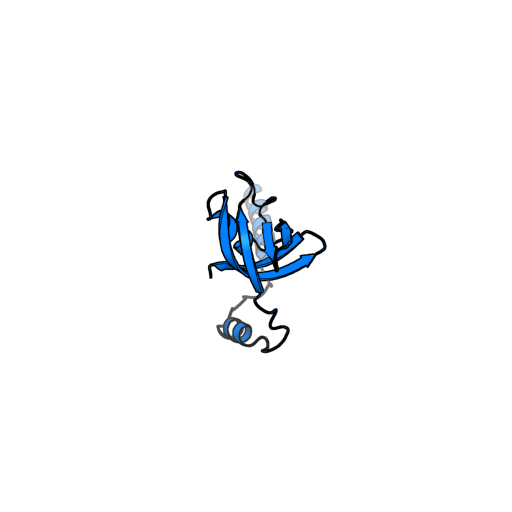? 4.167 9.454 -1.564 1.00 91.44 84 PHE A O 1
ATOM 626 N N . ILE A 1 85 ? 4.188 7.202 -1.690 1.00 92.12 85 ILE A N 1
ATOM 627 C CA . ILE A 1 85 ? 4.345 6.962 -0.255 1.00 92.12 85 ILE A CA 1
ATOM 628 C C . ILE A 1 85 ? 5.601 7.665 0.256 1.00 92.12 85 ILE A C 1
ATOM 630 O O . ILE A 1 85 ? 5.509 8.395 1.244 1.00 92.12 85 ILE A O 1
ATOM 634 N N . ALA A 1 86 ? 6.735 7.510 -0.436 1.00 88.88 86 ALA A N 1
ATOM 635 C CA . ALA A 1 86 ? 8.043 8.031 -0.035 1.00 88.88 86 ALA A CA 1
ATOM 636 C C . ALA A 1 86 ? 8.099 9.561 0.138 1.00 88.88 86 ALA A C 1
ATOM 638 O O . ALA A 1 86 ? 8.927 10.041 0.911 1.00 88.88 86 ALA A O 1
ATOM 639 N N . LYS A 1 87 ? 7.207 10.324 -0.512 1.00 88.81 87 LYS A N 1
ATOM 640 C CA . LYS A 1 87 ? 7.143 11.799 -0.411 1.00 88.81 87 LYS A CA 1
ATOM 641 C C . LYS A 1 87 ? 6.738 12.305 0.974 1.00 88.81 87 LYS A C 1
ATOM 643 O O . LYS A 1 87 ? 7.001 13.458 1.303 1.00 88.81 87 LYS A O 1
ATOM 648 N N . TYR A 1 88 ? 6.077 11.470 1.770 1.00 89.50 88 TYR A N 1
ATOM 649 C CA . TYR A 1 88 ? 5.600 11.855 3.094 1.00 89.50 88 TYR A CA 1
ATOM 650 C C . TYR A 1 88 ? 6.677 11.655 4.174 1.00 89.50 88 TYR A C 1
ATOM 652 O O . TYR A 1 88 ? 7.497 10.739 4.067 1.00 89.50 88 TYR A O 1
ATOM 660 N N . PRO A 1 89 ? 6.695 12.482 5.233 1.00 88.69 89 PRO A N 1
ATOM 661 C CA . PRO A 1 89 ? 7.621 12.303 6.344 1.00 88.69 89 PRO A CA 1
ATOM 662 C C . PRO A 1 89 ? 7.247 11.088 7.208 1.00 88.69 89 PRO A C 1
ATOM 664 O O . PRO A 1 89 ? 6.141 10.553 7.143 1.00 88.69 89 PRO A O 1
ATOM 667 N N . LEU A 1 90 ? 8.177 10.655 8.057 1.00 88.44 90 LEU A N 1
ATOM 668 C CA . LEU A 1 90 ? 7.929 9.588 9.028 1.00 88.44 90 LEU A CA 1
ATOM 669 C C . LEU A 1 90 ? 6.910 9.994 10.079 1.00 88.44 90 LEU A C 1
ATOM 671 O O . LEU A 1 90 ? 6.823 11.160 10.452 1.00 88.44 90 LEU A O 1
ATOM 675 N N . GLY A 1 91 ? 6.141 9.017 10.553 1.00 87.69 91 GLY A N 1
ATOM 676 C CA . GLY A 1 91 ? 5.022 9.252 11.457 1.00 87.69 91 GLY A CA 1
ATOM 677 C C . GLY A 1 91 ? 3.813 9.896 10.777 1.00 87.69 91 GLY A C 1
ATOM 678 O O . GLY A 1 91 ? 2.783 10.059 11.429 1.00 87.69 91 GLY A O 1
ATOM 679 N N . ALA A 1 92 ? 3.897 10.241 9.483 1.00 90.94 92 ALA A N 1
ATOM 680 C CA . ALA A 1 92 ? 2.757 10.770 8.754 1.00 90.94 92 ALA A CA 1
ATOM 681 C C . ALA A 1 92 ? 1.618 9.749 8.723 1.00 90.94 92 ALA A C 1
ATOM 683 O O . ALA A 1 92 ? 1.818 8.569 8.414 1.00 90.94 92 ALA A O 1
ATOM 684 N N . GLN A 1 93 ? 0.421 10.251 9.011 1.00 94.12 93 GLN A N 1
ATOM 685 C CA . GLN A 1 93 ? -0.841 9.558 8.819 1.00 94.12 93 GLN A CA 1
ATOM 686 C C . GLN A 1 93 ? -1.598 10.292 7.721 1.00 94.12 93 GLN A C 1
ATOM 688 O O . GLN A 1 93 ? -1.985 11.446 7.898 1.00 94.12 93 GLN A O 1
ATOM 693 N N . VAL A 1 94 ? -1.744 9.649 6.566 1.00 94.38 94 VAL A N 1
ATOM 694 C CA . VAL A 1 94 ? -2.278 10.284 5.360 1.00 94.38 94 VAL A CA 1
ATOM 695 C C . VAL A 1 94 ? -3.529 9.532 4.922 1.00 94.38 94 VAL A C 1
ATOM 697 O O . VAL A 1 94 ? -3.427 8.347 4.600 1.00 94.38 94 VAL A O 1
ATOM 700 N N . PRO A 1 95 ? -4.709 10.172 4.895 1.00 95.62 95 PRO A N 1
ATOM 701 C CA . PRO A 1 95 ? -5.892 9.562 4.308 1.00 95.62 95 PRO A CA 1
ATOM 702 C C . PRO A 1 95 ? -5.682 9.410 2.799 1.00 95.62 95 PRO A C 1
ATOM 704 O O . PRO A 1 95 ? -5.289 10.352 2.107 1.00 95.62 95 PRO A O 1
ATOM 707 N N . VAL A 1 96 ? -5.925 8.208 2.284 1.00 95.38 96 VAL A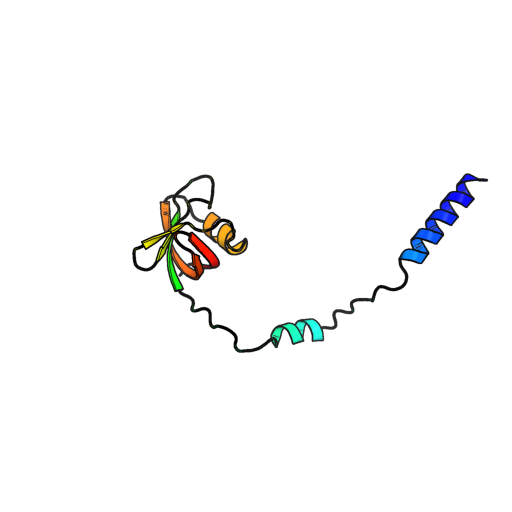 N 1
ATOM 708 C CA . VAL A 1 96 ? -5.659 7.864 0.885 1.00 95.38 96 VAL A CA 1
ATOM 709 C C . VAL A 1 96 ? -6.839 7.159 0.231 1.00 95.38 96 VAL A C 1
ATOM 711 O O . VAL A 1 96 ? -7.627 6.451 0.864 1.00 95.38 96 VAL A O 1
ATOM 714 N N . LYS A 1 97 ? -6.960 7.356 -1.079 1.00 95.06 97 LYS A N 1
ATOM 715 C CA . LYS A 1 97 ? -7.713 6.481 -1.982 1.00 95.06 97 LYS A CA 1
ATOM 716 C C . LYS A 1 97 ? -6.720 5.529 -2.629 1.00 95.06 97 LYS A C 1
ATOM 718 O O . LYS A 1 97 ? -5.676 5.974 -3.102 1.00 95.06 97 LYS A O 1
ATOM 723 N N . TYR A 1 98 ? -7.029 4.240 -2.671 1.00 93.50 98 TYR A N 1
ATOM 724 C CA . TYR A 1 98 ? -6.118 3.247 -3.231 1.00 93.50 98 TYR A CA 1
ATOM 725 C C . TYR A 1 98 ? -6.841 2.150 -4.010 1.00 93.50 98 TYR A C 1
ATOM 727 O O . TYR A 1 98 ? -8.025 1.880 -3.815 1.00 93.50 98 TYR A O 1
ATOM 735 N N . LYS A 1 99 ? -6.088 1.495 -4.890 1.00 93.94 99 LYS A N 1
ATOM 736 C CA . LYS A 1 99 ? -6.471 0.287 -5.621 1.00 93.94 99 LYS A CA 1
ATOM 737 C C . LYS A 1 99 ? -5.374 -0.739 -5.404 1.00 93.94 99 LYS A C 1
ATOM 739 O O . LYS A 1 99 ? -4.200 -0.432 -5.593 1.00 93.94 99 LYS A O 1
ATOM 744 N N . GLY A 1 100 ? -5.743 -1.944 -4.997 1.00 91.62 100 GLY A N 1
ATOM 745 C CA . GLY A 1 100 ? -4.778 -2.982 -4.667 1.00 91.62 100 GLY A CA 1
ATOM 746 C C . GLY A 1 100 ? -5.440 -4.260 -4.182 1.00 91.62 100 GLY A C 1
ATOM 747 O O . GLY A 1 100 ? -6.666 -4.361 -4.147 1.00 91.62 100 GLY A O 1
ATOM 748 N N . ASN A 1 101 ? -4.619 -5.232 -3.805 1.00 91.50 101 ASN A N 1
ATOM 749 C CA . ASN A 1 101 ? -5.074 -6.516 -3.288 1.00 91.50 101 ASN A CA 1
ATOM 750 C C . ASN A 1 101 ? -4.445 -6.789 -1.919 1.00 91.50 101 ASN A C 1
ATOM 752 O O . ASN A 1 101 ? -3.236 -6.637 -1.750 1.00 91.50 101 ASN A O 1
ATOM 756 N N . VAL A 1 102 ? -5.263 -7.207 -0.957 1.00 90.69 102 VAL A N 1
ATOM 757 C CA . VAL A 1 102 ? -4.802 -7.631 0.364 1.00 90.69 102 VAL A CA 1
ATOM 758 C C . VAL A 1 102 ? -4.501 -9.126 0.319 1.00 90.69 102 VAL A C 1
ATOM 760 O O . VAL A 1 102 ? -5.367 -9.940 0.008 1.00 90.69 102 VAL A O 1
ATOM 763 N N . ARG A 1 103 ? -3.260 -9.495 0.637 1.00 87.69 103 ARG A N 1
ATOM 764 C CA . ARG A 1 103 ? -2.793 -10.882 0.708 1.00 87.69 103 ARG A CA 1
ATOM 765 C C . ARG A 1 103 ? -2.230 -11.147 2.095 1.00 87.69 103 ARG A C 1
ATOM 767 O O . ARG A 1 103 ? -1.132 -10.705 2.427 1.00 87.69 103 ARG A O 1
ATOM 774 N N . SER A 1 104 ? -2.980 -11.892 2.900 1.00 88.12 104 SER A N 1
ATOM 775 C CA . SER A 1 104 ? -2.620 -12.214 4.284 1.00 88.12 104 SER A CA 1
ATOM 776 C C . SER A 1 104 ? -2.414 -10.949 5.134 1.00 88.12 104 SER A C 1
ATOM 778 O O . SER A 1 104 ? -3.392 -10.363 5.581 1.00 88.12 104 SER A O 1
ATOM 780 N N . GLN A 1 105 ? -1.168 -10.509 5.344 1.00 89.44 105 GLN A N 1
ATOM 781 C CA . GLN A 1 105 ? -0.820 -9.313 6.131 1.00 89.44 105 GLN A CA 1
ATOM 782 C C . GLN A 1 105 ? -0.186 -8.200 5.289 1.00 89.44 105 GLN A C 1
ATOM 784 O O . GLN A 1 105 ? 0.290 -7.203 5.834 1.00 89.44 105 GLN A O 1
ATOM 789 N N . GLU A 1 106 ? -0.160 -8.367 3.968 1.00 92.25 106 GLU A N 1
ATOM 790 C CA . GLU A 1 106 ? 0.361 -7.368 3.048 1.00 92.25 106 GLU A CA 1
ATOM 791 C C . GLU A 1 106 ? -0.742 -6.801 2.163 1.00 92.25 106 GLU A C 1
ATOM 793 O O . GLU A 1 106 ? -1.698 -7.488 1.799 1.00 92.25 106 GLU A O 1
ATOM 798 N N . VAL A 1 107 ? -0.574 -5.547 1.766 1.00 92.81 107 VAL A N 1
ATOM 799 C CA . VAL A 1 107 ? -1.342 -4.920 0.700 1.00 92.81 107 VAL A CA 1
ATOM 800 C C . VAL A 1 107 ? -0.425 -4.662 -0.490 1.00 92.81 107 VAL A C 1
ATOM 802 O O . VAL A 1 107 ? 0.612 -4.010 -0.380 1.00 92.81 107 VAL A O 1
ATOM 805 N N . LEU A 1 108 ? -0.812 -5.197 -1.641 1.00 92.88 108 LEU A N 1
ATOM 806 C CA . LEU A 1 108 ? -0.178 -4.948 -2.926 1.00 92.88 108 LEU A CA 1
ATOM 807 C C . LEU A 1 108 ? -0.896 -3.780 -3.599 1.00 92.88 108 LEU A C 1
ATOM 809 O O . LEU A 1 108 ? -2.032 -3.941 -4.049 1.00 92.88 108 LEU A O 1
ATOM 813 N N . LEU A 1 109 ? -0.259 -2.614 -3.654 1.00 92.88 109 LEU A N 1
ATOM 814 C CA . LEU A 1 109 ? -0.854 -1.405 -4.216 1.00 92.88 109 LEU A CA 1
ATOM 815 C C . LEU A 1 109 ? -0.585 -1.311 -5.716 1.00 92.88 109 LEU A C 1
ATOM 817 O O . LEU A 1 109 ? 0.549 -1.414 -6.172 1.00 92.88 109 LEU A O 1
ATOM 821 N N . GLU A 1 110 ? -1.642 -1.076 -6.479 1.00 93.44 110 GLU A N 1
ATOM 822 C CA . GLU A 1 110 ? -1.578 -0.750 -7.903 1.00 93.44 110 GLU A CA 1
ATOM 823 C C . GLU A 1 110 ? -1.595 0.769 -8.100 1.00 93.44 110 GLU A C 1
ATOM 825 O O . GLU A 1 110 ? -0.822 1.294 -8.902 1.00 93.44 110 GLU A O 1
ATOM 830 N N . VAL A 1 111 ? -2.447 1.471 -7.343 1.00 92.12 111 VAL A N 1
ATOM 831 C CA . VAL A 1 111 ? -2.603 2.934 -7.364 1.00 92.12 111 VAL A CA 1
ATOM 832 C C . VAL A 1 111 ? -2.853 3.437 -5.944 1.00 92.12 111 VAL A C 1
ATOM 834 O O . VAL A 1 111 ? -3.569 2.792 -5.176 1.00 92.12 111 VAL A O 1
ATOM 837 N N . ILE A 1 112 ? -2.324 4.614 -5.615 1.00 93.44 112 ILE A N 1
ATOM 838 C CA . ILE A 1 112 ? -2.591 5.339 -4.370 1.00 93.44 112 ILE A CA 1
ATOM 839 C C . ILE A 1 112 ? -2.543 6.848 -4.631 1.00 93.44 112 ILE A C 1
ATOM 841 O O . ILE A 1 112 ? -1.749 7.323 -5.441 1.00 93.44 112 ILE A O 1
ATOM 845 N N . GLN A 1 113 ? -3.408 7.595 -3.954 1.00 92.56 113 GLN A N 1
ATOM 846 C CA . GLN A 1 113 ? -3.480 9.052 -4.027 1.00 92.56 113 GLN A CA 1
ATOM 847 C C . GLN A 1 113 ? -3.969 9.620 -2.694 1.00 92.56 113 GLN A C 1
ATOM 849 O O . GLN A 1 113 ? -4.724 8.957 -1.978 1.00 92.56 113 GLN A O 1
ATOM 854 N N . ALA A 1 114 ? -3.561 10.848 -2.375 1.00 90.06 114 ALA A N 1
ATOM 855 C CA . ALA A 1 114 ? -4.106 11.578 -1.235 1.00 90.06 114 ALA A CA 1
ATOM 856 C C . ALA A 1 114 ? -5.599 11.851 -1.460 1.00 90.06 114 ALA A C 1
ATOM 858 O O . ALA A 1 114 ? -6.038 11.991 -2.607 1.00 90.06 114 ALA A O 1
ATOM 859 N N . GLN A 1 115 ? -6.373 11.865 -0.375 1.00 83.75 115 GLN A N 1
ATOM 860 C CA . GLN A 1 115 ? -7.772 12.293 -0.420 1.00 83.75 115 GLN A CA 1
ATOM 861 C C . GLN A 1 115 ? -7.925 13.803 -0.404 1.00 83.75 115 GLN A C 1
ATOM 863 O O . GLN A 1 115 ? -7.116 14.466 0.280 1.00 83.75 115 GLN A O 1
#

Organism: NCBI:txid28202

Foldseek 3Di:
DPVVVVVVVVVVVVVVVPPDDDDPPPPCVVVVVVVVPDDDDDPLDFAKWKWAAADDPDLQAIWTQHPNDTAREDPQADPVARVVSVVDDHRDIFIKTFGFDDDDRHTRTPDIDGD

Secondary structure (DSSP, 8-state):
-HHHHHHHHHHHHHHHTTS-S------HHHHHHGGGS-S-S---PPEEEEEE---TT-GGG-EEEETTEEEEEPTTS-HHHHHHHHTSPTT-EEEEEEEEEEETTEEEEEEEEE-

Sequence (115 aa):
MEHLVMVIKLLAVLLLAVGCGSEANLSNSALEQSSKLSDNSSIKATSIGTLVRQNGTSVKYDQLQINGQLYKVSLSSSILSLEFIAKYPLGAQVPVKYKGNVRSQEVLLEVIQAQ